Protein AF-A0A9E5RA56-F1 (afdb_monomer_lite)

Secondary structure (DSSP, 8-state):
----EEEEEE-TTS-EEEEEEETTEEEEESSHHHHHHHHHHHH-SS--------------TT--HHHHTTTT-

pLDDT: mean 74.63, std 14.08, range [43.16, 92.31]

Radius of gyration: 15.04 Å; chains: 1; bounding box: 41×26×34 Å

Foldseek 3Di:
DWAWDKDWDQDPVRQTKIWIDTDPDIAIGNDSVRRVVVRCVVVDPDDPPDYDDDDDDDQDPVRDPVNVVVVPD

Sequence (73 aa):
MNTVSILPISNASGEKSYRATSGDKYSVGKTAGQALDALTAQLGETEFSALLVIQSFHPDSFFGAEQQNGCLN

Structure (mmCIF, N/CA/C/O backbone):
data_AF-A0A9E5RA56-F1
#
_entry.id   AF-A0A9E5RA56-F1
#
loop_
_atom_site.group_PDB
_atom_site.id
_atom_site.type_symbol
_atom_site.label_atom_id
_atom_site.label_alt_id
_atom_site.label_comp_id
_atom_site.label_asym_id
_atom_site.label_entity_id
_atom_site.label_seq_id
_atom_site.pdbx_PDB_ins_code
_atom_site.Cartn_x
_atom_site.Cartn_y
_atom_site.Cartn_z
_atom_site.occupancy
_atom_site.B_iso_or_equiv
_atom_site.auth_seq_id
_atom_site.auth_comp_id
_atom_site.auth_asym_id
_atom_site.auth_atom_id
_atom_site.pdbx_PDB_model_num
ATOM 1 N N . MET A 1 1 ? -13.461 -4.846 13.575 1.00 52.38 1 MET A N 1
ATOM 2 C CA . MET A 1 1 ? -12.061 -5.121 13.182 1.00 52.38 1 MET A CA 1
ATOM 3 C C . MET A 1 1 ? -11.940 -4.818 11.695 1.00 52.38 1 MET A C 1
ATOM 5 O O . MET A 1 1 ? -12.439 -5.598 10.893 1.00 52.38 1 MET A O 1
ATOM 9 N N . ASN A 1 2 ? -11.385 -3.661 11.324 1.00 65.75 2 ASN A N 1
ATOM 10 C CA . ASN A 1 2 ? -11.259 -3.270 9.918 1.00 65.75 2 ASN A CA 1
ATOM 11 C C . ASN A 1 2 ? -9.902 -3.718 9.373 1.00 65.75 2 ASN A C 1
ATOM 13 O O . ASN A 1 2 ? -8.865 -3.163 9.728 1.00 65.75 2 ASN A O 1
ATOM 17 N N . THR A 1 3 ? -9.902 -4.734 8.513 1.00 76.88 3 THR A N 1
ATOM 18 C CA . THR A 1 3 ? -8.709 -5.122 7.755 1.00 76.88 3 THR A CA 1
ATOM 19 C C . THR A 1 3 ? -8.561 -4.190 6.562 1.00 76.88 3 THR A C 1
ATOM 21 O O . THR A 1 3 ? -9.535 -3.915 5.857 1.00 76.88 3 THR A O 1
ATOM 24 N N . VAL A 1 4 ? -7.342 -3.706 6.329 1.00 81.19 4 VAL A N 1
ATOM 25 C CA . VAL A 1 4 ? -7.010 -2.920 5.140 1.00 81.19 4 VAL A CA 1
ATOM 26 C C . VAL A 1 4 ? -6.136 -3.756 4.228 1.00 81.19 4 VAL A C 1
ATOM 28 O O . VAL A 1 4 ? -5.091 -4.248 4.645 1.00 81.19 4 VAL A O 1
ATOM 31 N N . SER A 1 5 ? -6.574 -3.916 2.983 1.00 85.06 5 SER A N 1
ATOM 32 C CA . SER A 1 5 ? -5.820 -4.601 1.932 1.00 85.06 5 SER A CA 1
ATOM 33 C C . SER A 1 5 ? -5.335 -3.586 0.906 1.00 85.06 5 SER A C 1
ATOM 35 O O . SER A 1 5 ? -6.140 -2.805 0.396 1.00 85.06 5 SER A O 1
ATOM 37 N N . ILE A 1 6 ? -4.038 -3.604 0.588 1.00 87.56 6 ILE A N 1
ATOM 38 C CA . ILE A 1 6 ? -3.442 -2.767 -0.460 1.00 87.56 6 ILE A CA 1
ATOM 39 C C . ILE A 1 6 ? -2.985 -3.667 -1.603 1.00 87.56 6 ILE A C 1
ATOM 41 O O . ILE A 1 6 ? -2.155 -4.550 -1.404 1.00 87.56 6 ILE A O 1
ATOM 45 N N . LEU A 1 7 ? -3.514 -3.431 -2.801 1.00 86.56 7 LEU A N 1
ATOM 46 C CA . LEU A 1 7 ? -3.218 -4.224 -3.992 1.00 86.56 7 LEU A CA 1
ATOM 47 C C . LEU A 1 7 ? -2.716 -3.318 -5.123 1.00 86.56 7 LEU A C 1
ATOM 49 O O . LEU A 1 7 ? -3.283 -2.241 -5.329 1.00 86.56 7 LEU A O 1
ATOM 53 N N . PRO A 1 8 ? -1.679 -3.723 -5.877 1.00 86.06 8 PRO A N 1
ATOM 54 C CA . PRO A 1 8 ? -1.319 -3.033 -7.105 1.00 86.06 8 PRO A CA 1
ATOM 55 C C . PRO A 1 8 ? -2.425 -3.227 -8.150 1.00 86.06 8 PRO A C 1
ATOM 57 O O . PRO A 1 8 ? -2.952 -4.325 -8.318 1.00 86.06 8 PRO A O 1
ATOM 60 N N . ILE A 1 9 ? -2.759 -2.158 -8.864 1.00 87.94 9 ILE A N 1
ATOM 61 C CA . ILE A 1 9 ? -3.707 -2.157 -9.979 1.00 87.94 9 ILE A CA 1
ATOM 62 C C . ILE A 1 9 ? -3.078 -1.460 -11.187 1.00 87.94 9 ILE A C 1
ATOM 64 O O . ILE A 1 9 ? -2.255 -0.555 -11.037 1.00 87.94 9 ILE A O 1
ATOM 68 N N . SER A 1 10 ? -3.485 -1.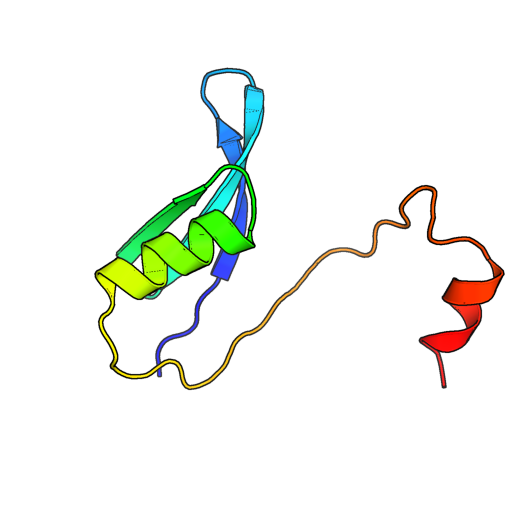857 -12.387 1.00 84.94 10 SER A N 1
ATOM 69 C CA . SER A 1 10 ? -3.174 -1.117 -13.612 1.00 84.94 10 SER A CA 1
ATOM 70 C C . SER A 1 10 ? -4.247 -0.057 -13.829 1.00 84.94 10 SER A C 1
ATOM 72 O O . SER A 1 10 ? -5.437 -0.380 -13.848 1.00 84.94 10 SER A O 1
ATOM 74 N N . ASN A 1 11 ? -3.849 1.210 -13.954 1.00 79.25 11 ASN A N 1
ATOM 75 C CA . ASN A 1 11 ? -4.793 2.274 -14.297 1.00 79.25 11 ASN A CA 1
ATOM 76 C C . ASN A 1 11 ? -5.164 2.225 -15.796 1.00 79.25 11 ASN A C 1
ATOM 78 O O . ASN A 1 11 ? -4.598 1.447 -16.562 1.00 79.25 11 ASN A O 1
ATOM 82 N N . ALA A 1 12 ? -6.112 3.065 -16.229 1.00 77.50 12 ALA A N 1
ATOM 83 C CA . ALA A 1 12 ? -6.549 3.128 -17.631 1.00 77.50 12 ALA A CA 1
ATOM 84 C C . ALA A 1 12 ? -5.418 3.487 -18.619 1.00 77.50 12 ALA A C 1
ATOM 86 O O . ALA A 1 12 ? -5.508 3.162 -19.799 1.00 77.50 12 ALA A O 1
ATOM 87 N N . SER A 1 13 ? -4.346 4.114 -18.130 1.00 78.62 13 SER A N 1
ATOM 88 C CA . SER A 1 13 ? -3.141 4.451 -18.894 1.00 78.62 13 SER A CA 1
ATOM 89 C C . SER A 1 13 ? -2.073 3.346 -18.861 1.00 78.62 13 SER A C 1
ATOM 91 O O . SER A 1 13 ? -1.005 3.515 -19.442 1.00 78.62 13 SER A O 1
ATOM 93 N N . GLY A 1 14 ? -2.325 2.225 -18.175 1.00 79.69 14 GLY A N 1
ATOM 94 C CA . GLY A 1 14 ? -1.371 1.128 -17.989 1.00 79.69 14 GLY A CA 1
ATOM 95 C C . GLY A 1 14 ? -0.294 1.384 -16.926 1.00 79.69 14 GLY A C 1
ATOM 96 O O . GLY A 1 14 ? 0.549 0.518 -16.694 1.00 79.69 14 GLY A O 1
ATOM 97 N N . GLU A 1 15 ? -0.314 2.530 -16.245 1.00 84.94 15 GLU A N 1
ATOM 98 C CA . GLU A 1 15 ? 0.642 2.836 -15.183 1.00 84.94 15 GLU A CA 1
ATOM 99 C C . GLU A 1 15 ? 0.278 2.105 -13.884 1.00 84.94 15 GLU A C 1
ATOM 101 O O . GLU A 1 15 ? -0.895 1.888 -13.550 1.00 84.94 15 GLU A O 1
ATOM 106 N N . LYS A 1 16 ? 1.313 1.757 -13.113 1.00 83.81 16 LYS A N 1
ATOM 107 C CA . LYS A 1 16 ? 1.163 1.101 -11.815 1.00 83.81 16 LYS A CA 1
ATOM 108 C C . LYS A 1 16 ? 0.519 2.067 -10.824 1.00 83.81 16 LYS A C 1
ATOM 110 O O . LYS A 1 16 ? 1.055 3.132 -10.536 1.00 83.81 16 LYS A O 1
ATOM 115 N N . SER A 1 17 ? -0.627 1.677 -10.291 1.00 91.00 17 SER A N 1
ATOM 116 C CA . SER A 1 17 ? -1.315 2.358 -9.196 1.00 91.00 17 SER A CA 1
ATOM 117 C C . SER A 1 17 ? -1.576 1.362 -8.069 1.00 91.00 17 SER A C 1
ATOM 119 O O . SER A 1 17 ? -1.326 0.165 -8.209 1.00 91.00 17 SER A O 1
ATOM 121 N N . TYR A 1 18 ? -2.056 1.842 -6.931 1.00 90.12 18 TYR A N 1
ATOM 122 C CA . TYR A 1 18 ? -2.339 1.015 -5.763 1.00 90.12 18 TYR A CA 1
ATOM 123 C C . TYR A 1 18 ? -3.743 1.314 -5.266 1.00 90.12 18 TYR A C 1
ATOM 125 O O . TYR A 1 18 ? -4.132 2.478 -5.191 1.00 90.12 18 TYR A O 1
ATOM 133 N N . ARG A 1 19 ? -4.496 0.271 -4.918 1.00 90.56 19 ARG A N 1
ATOM 134 C CA . ARG A 1 19 ? -5.822 0.375 -4.313 1.00 90.56 19 ARG A CA 1
ATOM 135 C C . ARG A 1 19 ? -5.761 -0.089 -2.868 1.00 90.56 19 ARG A C 1
ATOM 137 O O . ARG A 1 19 ? -5.415 -1.241 -2.626 1.00 90.56 19 ARG A O 1
ATOM 144 N N . ALA A 1 20 ? -6.140 0.777 -1.939 1.00 90.38 20 ALA A N 1
ATOM 145 C CA . ALA A 1 20 ? -6.369 0.424 -0.544 1.00 90.38 20 ALA A CA 1
ATOM 146 C C . ALA A 1 20 ? -7.872 0.186 -0.334 1.00 90.38 20 ALA A C 1
ATOM 148 O O . ALA A 1 20 ? -8.682 0.988 -0.795 1.00 90.38 20 ALA A O 1
ATOM 149 N N . THR A 1 21 ? -8.253 -0.904 0.330 1.00 88.62 21 THR A N 1
ATOM 150 C CA . THR A 1 21 ? -9.660 -1.276 0.573 1.00 88.62 21 THR A CA 1
ATOM 151 C C . THR A 1 21 ? -9.854 -1.678 2.028 1.00 88.62 21 THR A C 1
ATOM 153 O O . THR A 1 21 ? -9.041 -2.435 2.558 1.00 88.62 21 THR A O 1
ATOM 156 N N . SER A 1 22 ? -10.926 -1.200 2.659 1.00 84.56 22 SER A N 1
ATOM 157 C CA . SER A 1 22 ? -11.341 -1.592 4.006 1.00 84.56 22 SER A CA 1
ATOM 158 C C . SER A 1 22 ? -12.865 -1.639 4.092 1.00 84.56 22 SER A C 1
ATOM 160 O O . SER A 1 22 ? -13.526 -0.607 3.966 1.00 84.56 22 SER A O 1
ATOM 162 N N . GLY A 1 23 ? -13.418 -2.843 4.277 1.00 82.69 23 GLY A N 1
ATOM 163 C CA . GLY A 1 23 ? -14.865 -3.068 4.201 1.00 82.69 23 GLY A CA 1
ATOM 164 C C . GLY A 1 23 ? -15.430 -2.550 2.875 1.00 82.69 23 GL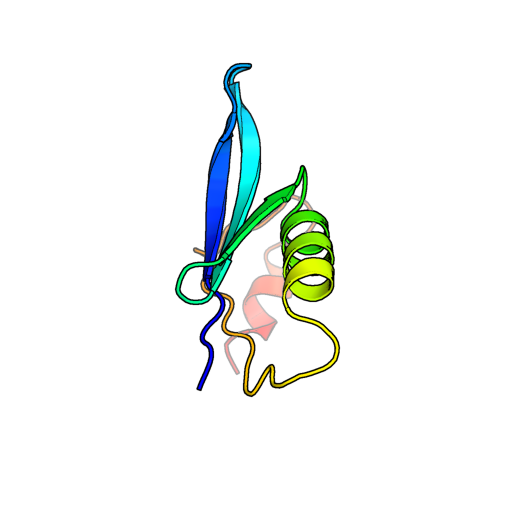Y A C 1
ATOM 165 O O . GLY A 1 23 ? -14.946 -2.923 1.807 1.00 82.69 23 GLY A O 1
ATOM 166 N N . ASP A 1 24 ? -16.397 -1.639 2.959 1.00 84.12 24 ASP A N 1
ATOM 167 C CA . ASP A 1 24 ? -17.067 -1.021 1.806 1.00 84.12 24 ASP A CA 1
ATOM 168 C C . ASP A 1 24 ? -16.349 0.227 1.255 1.00 84.12 24 ASP A C 1
ATOM 170 O O . ASP A 1 24 ? -16.784 0.814 0.262 1.00 84.12 24 ASP A O 1
ATOM 174 N N . LYS A 1 25 ? -15.251 0.664 1.888 1.00 87.94 25 LYS A N 1
ATOM 175 C CA . LYS A 1 25 ? -14.493 1.856 1.481 1.00 87.94 25 LYS A CA 1
ATOM 176 C C . LYS A 1 25 ? -13.230 1.474 0.725 1.00 87.94 25 LYS A C 1
ATOM 178 O O . LYS A 1 25 ? -12.547 0.505 1.061 1.00 87.94 25 LYS A O 1
ATOM 183 N N . TYR A 1 26 ? -12.877 2.278 -0.272 1.00 91.31 26 TYR A N 1
ATOM 184 C CA . TYR A 1 26 ? -11.618 2.124 -0.986 1.00 91.31 26 TYR A CA 1
ATOM 185 C C . TYR A 1 26 ? -11.042 3.463 -1.445 1.00 91.31 26 TYR A C 1
ATOM 187 O O . TYR A 1 26 ? -11.739 4.467 -1.580 1.00 91.31 26 TYR A O 1
ATOM 195 N N . SER A 1 27 ? -9.746 3.453 -1.729 1.00 91.62 27 SER A N 1
ATOM 196 C CA . SER A 1 27 ? -9.012 4.580 -2.290 1.00 91.62 27 SER A CA 1
ATOM 197 C C . SER A 1 27 ? -7.961 4.096 -3.287 1.00 91.62 27 SER A C 1
ATOM 199 O O . SER A 1 27 ? -7.515 2.950 -3.210 1.00 91.62 27 SER A O 1
ATOM 201 N N . VAL A 1 28 ? -7.572 4.960 -4.227 1.00 92.31 28 VAL A N 1
ATOM 202 C CA . VAL A 1 28 ? -6.528 4.693 -5.224 1.00 92.31 28 VAL A CA 1
ATOM 203 C C . VAL A 1 28 ? -5.463 5.783 -5.156 1.00 92.31 28 VAL A C 1
ATOM 205 O O . VAL A 1 28 ? -5.787 6.966 -5.105 1.00 92.31 28 VAL A O 1
ATOM 208 N N . GLY A 1 29 ? -4.194 5.386 -5.192 1.00 90.75 29 GLY A N 1
ATOM 209 C CA . GLY A 1 29 ? -3.047 6.292 -5.207 1.00 90.75 29 GLY A CA 1
ATOM 210 C C . GLY A 1 29 ? -1.940 5.805 -6.137 1.00 90.75 29 GLY A C 1
ATOM 211 O O . GLY A 1 29 ? -1.915 4.640 -6.543 1.00 90.75 29 GLY A O 1
ATOM 212 N N . LYS A 1 30 ? -0.994 6.691 -6.469 1.00 90.19 30 LYS A N 1
ATOM 213 C CA . LYS A 1 30 ? 0.187 6.327 -7.275 1.00 90.19 30 LYS A CA 1
ATOM 214 C C . LYS A 1 30 ? 1.163 5.443 -6.500 1.00 90.19 30 LYS A C 1
ATOM 216 O O . LYS A 1 30 ? 1.919 4.685 -7.095 1.00 90.19 30 LYS A O 1
ATOM 221 N N . THR A 1 31 ? 1.133 5.520 -5.170 1.00 88.44 31 THR A N 1
ATOM 222 C CA . THR A 1 31 ? 1.901 4.659 -4.265 1.00 88.44 31 THR A CA 1
ATOM 223 C C . THR A 1 31 ? 0.973 3.993 -3.251 1.00 88.44 31 THR A C 1
ATOM 225 O O . THR A 1 31 ? -0.143 4.462 -3.017 1.00 88.44 31 THR A O 1
ATOM 228 N N . ALA A 1 32 ? 1.442 2.907 -2.632 1.00 86.69 32 ALA A N 1
ATOM 229 C CA . ALA A 1 32 ? 0.719 2.227 -1.558 1.00 86.69 32 ALA A CA 1
ATOM 230 C C . ALA A 1 32 ? 0.392 3.178 -0.394 1.00 86.69 32 ALA A C 1
ATOM 232 O O . ALA A 1 32 ? -0.747 3.207 0.063 1.00 86.69 32 ALA A O 1
ATOM 233 N N . GLY A 1 33 ? 1.366 3.999 0.022 1.00 86.56 33 GLY A N 1
ATOM 234 C CA . GLY A 1 33 ? 1.176 5.013 1.064 1.00 86.56 33 GLY A CA 1
ATOM 235 C C . GLY A 1 33 ? 0.116 6.039 0.676 1.00 86.56 33 GLY A C 1
ATOM 236 O O . GLY A 1 33 ? -0.814 6.271 1.431 1.00 86.56 33 GLY A O 1
ATOM 237 N N . GLN A 1 34 ? 0.159 6.544 -0.559 1.00 91.06 34 GLN A N 1
ATOM 238 C CA . GLN A 1 34 ? -0.812 7.534 -1.030 1.00 91.06 34 GLN A CA 1
ATOM 239 C C . GLN A 1 34 ? -2.246 6.977 -1.076 1.00 91.06 34 GLN A C 1
ATOM 241 O O . GLN A 1 34 ? -3.202 7.678 -0.750 1.00 91.06 34 GLN A O 1
ATOM 246 N N . ALA A 1 35 ? -2.404 5.706 -1.461 1.00 91.38 35 ALA A N 1
ATOM 247 C CA . ALA A 1 35 ? -3.696 5.026 -1.423 1.00 91.38 35 ALA A CA 1
ATOM 248 C C . ALA A 1 35 ? -4.194 4.842 0.021 1.00 91.38 35 ALA A C 1
ATOM 250 O O . ALA A 1 35 ? -5.383 5.030 0.282 1.00 91.38 35 ALA A O 1
ATOM 251 N N . LEU A 1 36 ? -3.293 4.503 0.949 1.00 87.31 36 LEU A N 1
ATOM 252 C CA . LEU A 1 36 ? -3.601 4.350 2.369 1.00 87.31 36 LEU A CA 1
ATOM 253 C C . LEU A 1 36 ? -3.987 5.684 3.014 1.00 87.31 36 LEU A C 1
ATOM 255 O O . LEU A 1 36 ? -5.035 5.745 3.642 1.00 87.31 36 LEU A O 1
ATOM 259 N N . ASP A 1 37 ? -3.217 6.750 2.806 1.00 87.25 37 ASP A N 1
ATOM 260 C CA . ASP A 1 37 ? -3.484 8.078 3.375 1.00 87.25 37 ASP A CA 1
ATOM 261 C C . ASP A 1 37 ? -4.877 8.579 2.977 1.00 87.25 37 ASP A C 1
ATOM 263 O O . ASP A 1 37 ? -5.664 9.032 3.810 1.00 87.25 37 ASP A O 1
ATOM 267 N N . ALA A 1 38 ? -5.226 8.419 1.699 1.00 90.50 38 ALA A N 1
ATOM 268 C CA . ALA A 1 38 ? -6.540 8.785 1.195 1.00 90.50 38 ALA A CA 1
ATOM 269 C C . ALA A 1 38 ? -7.662 7.851 1.696 1.00 90.50 38 ALA A C 1
ATOM 271 O O . ALA A 1 38 ? -8.805 8.292 1.809 1.00 90.50 38 ALA A O 1
ATOM 272 N N . LEU A 1 39 ? -7.373 6.584 2.021 1.00 88.31 39 LEU A N 1
ATOM 273 C CA . LEU A 1 39 ? -8.339 5.691 2.674 1.00 88.31 39 LEU A CA 1
ATOM 274 C C . LEU A 1 39 ? -8.550 6.083 4.146 1.00 88.31 39 LEU A C 1
ATOM 276 O O . LEU A 1 39 ? -9.687 6.125 4.611 1.00 88.31 39 LEU A O 1
ATOM 280 N N . THR A 1 40 ? -7.477 6.426 4.860 1.00 83.06 40 THR A N 1
ATOM 281 C CA . THR A 1 40 ? -7.503 6.920 6.244 1.00 83.06 40 THR A CA 1
ATOM 282 C C . THR A 1 40 ? -8.305 8.217 6.354 1.00 83.06 40 THR A C 1
ATOM 284 O O . THR A 1 40 ? -9.154 8.335 7.235 1.00 83.06 40 THR A O 1
ATOM 287 N N . ALA A 1 41 ? -8.150 9.143 5.401 1.00 86.06 41 ALA A N 1
ATOM 288 C CA . ALA A 1 41 ? -8.959 10.363 5.334 1.00 86.06 41 ALA A CA 1
ATOM 289 C C . ALA A 1 41 ? -10.472 10.087 5.186 1.00 86.06 41 ALA A C 1
ATOM 291 O O . ALA A 1 41 ? -11.287 10.861 5.681 1.00 86.06 41 ALA A O 1
ATOM 292 N N . GLN A 1 42 ? -10.864 8.981 4.538 1.00 84.38 42 GLN A N 1
ATOM 293 C CA . GLN A 1 42 ? -12.272 8.569 4.414 1.00 84.38 42 GLN A CA 1
ATOM 294 C C . GLN A 1 42 ? -12.799 7.822 5.645 1.00 84.38 42 GLN A C 1
ATOM 296 O O . GLN A 1 42 ? -14.015 7.746 5.855 1.00 84.38 42 GLN A O 1
ATOM 301 N N . LEU A 1 43 ? -11.914 7.191 6.415 1.00 78.12 43 LEU A N 1
ATOM 302 C CA . LEU A 1 43 ? -12.267 6.406 7.598 1.00 78.12 43 LEU A CA 1
ATOM 303 C C . LEU A 1 43 ? -12.382 7.273 8.863 1.00 78.12 43 LEU A C 1
ATOM 305 O O . LEU A 1 43 ? -13.153 6.907 9.746 1.00 78.12 43 LEU A O 1
ATOM 309 N N 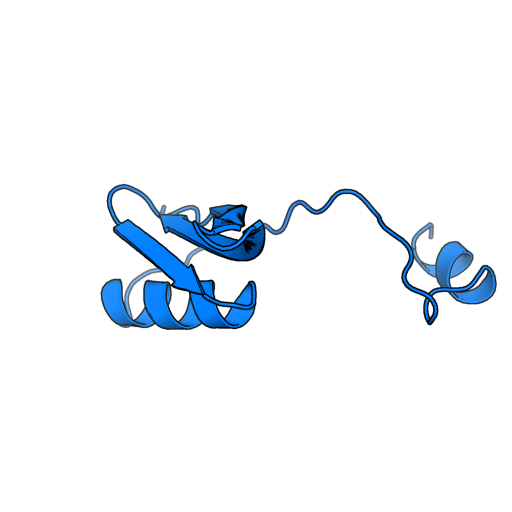. GLY A 1 44 ? -11.731 8.442 8.908 1.00 68.88 44 GLY A N 1
ATOM 310 C CA . GLY A 1 44 ? -11.662 9.281 10.112 1.00 68.88 44 GLY A CA 1
ATOM 311 C C . GLY A 1 44 ? -10.708 8.689 11.159 1.00 68.88 44 GLY A C 1
ATOM 312 O O . GLY A 1 44 ? -10.156 7.613 10.948 1.00 68.88 44 GLY A O 1
ATOM 313 N N . GLU A 1 45 ? -10.498 9.365 12.296 1.00 60.72 45 GLU A N 1
ATOM 314 C CA . GLU A 1 45 ? -9.576 8.946 13.383 1.00 60.72 45 GLU A CA 1
ATOM 315 C C . GLU A 1 45 ? -9.910 7.585 14.045 1.00 60.72 45 GLU A C 1
ATOM 317 O O . GLU A 1 45 ? -9.303 7.198 15.041 1.00 60.72 45 GLU A O 1
ATOM 322 N N . THR A 1 46 ? -10.882 6.833 13.530 1.00 55.81 46 THR A N 1
ATOM 323 C CA . THR A 1 46 ? -11.495 5.701 14.223 1.00 55.81 46 THR A CA 1
ATOM 324 C C . THR A 1 46 ? -11.065 4.357 13.619 1.00 55.81 46 THR A C 1
ATOM 326 O O . THR A 1 46 ? -11.465 3.977 12.523 1.00 55.81 46 THR A O 1
ATOM 329 N N . GLU A 1 47 ? -10.278 3.627 14.418 1.00 56.62 47 GLU A N 1
ATOM 330 C CA . GLU A 1 47 ? -10.131 2.161 14.449 1.00 56.62 47 GLU A CA 1
ATOM 331 C C . GLU A 1 47 ? -9.378 1.448 13.312 1.00 56.62 47 GLU A C 1
ATOM 333 O O . GLU A 1 47 ? -9.857 0.480 12.714 1.00 56.62 47 GLU A O 1
ATOM 338 N N . PHE A 1 48 ? -8.106 1.799 13.120 1.00 57.06 48 PHE A N 1
ATOM 339 C CA . PHE A 1 48 ? -7.150 0.854 12.534 1.00 57.06 48 PHE A CA 1
ATOM 340 C C . PHE A 1 48 ? -6.581 -0.048 13.632 1.00 57.06 48 PHE A C 1
ATOM 342 O O . PHE A 1 48 ? -5.694 0.352 14.380 1.00 57.06 48 PHE A O 1
ATOM 349 N N . SER A 1 49 ? -7.089 -1.275 13.747 1.00 54.72 49 SER A N 1
ATOM 350 C CA . SER A 1 49 ? -6.582 -2.231 14.743 1.00 54.72 49 SER A CA 1
ATOM 351 C C . SER A 1 49 ? -5.283 -2.929 14.308 1.00 54.72 49 SER A C 1
ATOM 353 O O . SER A 1 49 ? -4.550 -3.401 15.170 1.00 54.72 49 SER A O 1
ATOM 355 N N . ALA A 1 50 ? -4.993 -3.022 13.000 1.00 58.09 50 ALA A N 1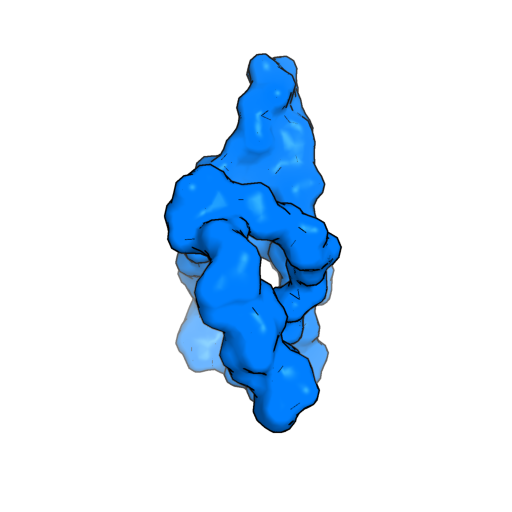
ATOM 356 C CA . ALA A 1 50 ? -3.762 -3.621 12.467 1.00 58.09 50 ALA A CA 1
ATOM 357 C C . ALA A 1 50 ? -3.577 -3.342 10.960 1.00 58.09 50 ALA A C 1
ATOM 359 O O . ALA A 1 50 ? -4.550 -3.322 10.204 1.00 58.09 50 ALA A O 1
ATOM 360 N N . LEU A 1 51 ? -2.323 -3.199 10.513 1.00 61.31 51 LEU A N 1
ATOM 361 C CA . LEU A 1 51 ? -1.924 -3.136 9.101 1.00 61.31 51 LEU A CA 1
ATOM 362 C C . LEU A 1 51 ? -1.214 -4.443 8.723 1.00 61.31 51 LEU A C 1
ATOM 364 O O . LEU A 1 51 ? -0.219 -4.801 9.349 1.00 61.31 51 LEU A O 1
ATOM 368 N N . LEU A 1 52 ? -1.704 -5.139 7.693 1.00 58.16 52 LEU A N 1
ATOM 369 C CA . LEU A 1 52 ? -1.081 -6.352 7.160 1.00 58.16 52 LEU A CA 1
ATOM 370 C C . LEU A 1 52 ? -0.650 -6.106 5.711 1.00 58.16 52 LEU A C 1
ATOM 372 O O . LEU A 1 52 ? -1.488 -5.957 4.824 1.00 58.16 52 LEU A O 1
ATOM 376 N N . VAL A 1 53 ? 0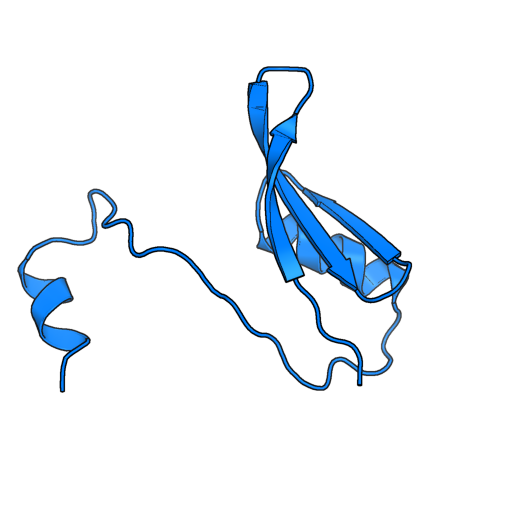.661 -6.059 5.474 1.00 64.12 53 VAL A N 1
ATOM 377 C CA . VAL A 1 53 ? 1.243 -5.899 4.135 1.00 64.12 53 VAL A CA 1
ATOM 378 C C . VAL A 1 53 ? 1.750 -7.257 3.666 1.00 64.12 53 VAL A C 1
ATOM 380 O O . VAL A 1 53 ? 2.689 -7.799 4.240 1.00 64.12 53 VAL A O 1
ATOM 383 N N . ILE A 1 54 ? 1.134 -7.807 2.619 1.00 62.41 54 ILE A N 1
ATOM 384 C CA . ILE A 1 54 ? 1.583 -9.046 1.976 1.00 62.41 54 ILE A CA 1
ATOM 385 C C . ILE A 1 54 ? 2.100 -8.675 0.591 1.00 62.41 54 ILE A C 1
ATOM 387 O O . ILE A 1 54 ? 1.325 -8.409 -0.327 1.00 62.41 54 ILE A O 1
ATOM 391 N N . GLN A 1 55 ? 3.420 -8.630 0.452 1.00 60.62 55 GLN A N 1
ATOM 392 C CA . GLN A 1 55 ? 4.096 -8.380 -0.814 1.00 60.62 55 GLN A CA 1
ATOM 393 C C . GLN A 1 55 ? 4.895 -9.625 -1.190 1.00 60.62 55 GLN A C 1
ATOM 395 O O . GLN A 1 55 ? 5.670 -10.137 -0.386 1.00 60.62 55 GLN A O 1
ATOM 400 N N . SER A 1 56 ? 4.739 -10.106 -2.423 1.00 65.00 56 SER A N 1
ATOM 401 C CA . SER A 1 56 ? 5.676 -11.082 -2.981 1.00 65.00 56 SER A CA 1
ATOM 402 C C . SER A 1 56 ? 7.064 -10.447 -3.026 1.00 65.00 56 SER A C 1
ATOM 404 O O . SER A 1 56 ? 7.211 -9.358 -3.588 1.00 65.00 56 SER A O 1
ATOM 406 N N . PHE A 1 57 ? 8.057 -11.102 -2.422 1.00 64.88 57 PHE A N 1
ATOM 407 C CA . PHE A 1 57 ? 9.430 -10.606 -2.375 1.00 64.88 57 PHE A CA 1
ATOM 408 C C . PHE A 1 57 ? 9.931 -10.316 -3.793 1.00 64.88 57 PHE A C 1
ATOM 410 O O . PHE A 1 57 ? 10.018 -11.215 -4.627 1.00 64.88 57 PHE A O 1
ATOM 417 N N . HIS A 1 58 ? 10.229 -9.047 -4.052 1.00 64.75 58 HIS A N 1
ATOM 418 C CA . HIS A 1 58 ? 10.883 -8.597 -5.270 1.00 64.75 58 HIS A CA 1
ATOM 419 C C . HIS A 1 58 ? 12.110 -7.800 -4.838 1.00 64.75 58 HIS A C 1
ATOM 421 O O . H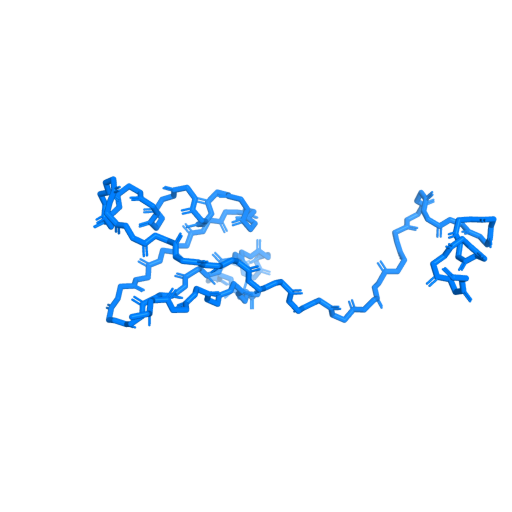IS A 1 58 ? 11.933 -6.689 -4.332 1.00 64.75 58 HIS A O 1
ATOM 427 N N . PRO A 1 59 ? 13.324 -8.350 -4.986 1.00 59.28 59 PRO A N 1
ATOM 428 C CA . PRO A 1 59 ? 14.529 -7.590 -4.712 1.00 59.28 59 PRO A CA 1
ATOM 429 C C . PRO A 1 59 ? 14.596 -6.419 -5.698 1.00 59.28 59 PRO A C 1
ATOM 431 O O . PRO A 1 59 ? 14.452 -6.602 -6.910 1.00 59.28 59 PRO A O 1
ATOM 434 N N . ASP A 1 60 ? 14.748 -5.207 -5.174 1.00 60.66 60 ASP A N 1
ATOM 435 C CA . ASP A 1 60 ? 15.066 -4.041 -5.992 1.00 60.66 60 ASP A CA 1
ATOM 436 C C . ASP A 1 60 ? 16.581 -3.988 -6.267 1.00 60.66 60 ASP A C 1
ATOM 438 O O . ASP A 1 60 ? 17.361 -4.773 -5.730 1.00 60.66 60 ASP A O 1
ATOM 442 N N . SER A 1 61 ? 17.026 -3.067 -7.125 1.00 64.50 61 SER A N 1
ATOM 443 C CA . SER A 1 61 ? 18.451 -2.931 -7.468 1.00 64.50 61 SER A CA 1
ATOM 444 C C . SER A 1 61 ? 19.343 -2.493 -6.296 1.00 64.50 61 SER A C 1
ATOM 446 O O . SER A 1 61 ? 20.565 -2.540 -6.428 1.00 64.50 61 SER A O 1
ATOM 448 N N . PHE A 1 62 ? 18.759 -2.058 -5.176 1.00 65.56 62 PHE A N 1
ATOM 449 C CA . PHE A 1 62 ? 19.458 -1.704 -3.939 1.00 65.56 62 PHE A CA 1
ATOM 450 C C . PHE A 1 62 ? 19.479 -2.862 -2.928 1.00 65.56 62 PHE A C 1
ATOM 452 O O . PHE A 1 62 ? 20.259 -2.814 -1.973 1.00 65.56 62 PHE A O 1
ATOM 459 N N . PHE A 1 63 ? 18.671 -3.902 -3.146 1.00 64.75 63 PHE A N 1
ATOM 460 C CA . PHE A 1 63 ? 18.580 -5.108 -2.332 1.00 64.75 63 PHE A CA 1
ATOM 461 C C . PHE A 1 63 ? 19.442 -6.230 -2.936 1.00 64.75 63 PHE A C 1
ATOM 463 O O . PHE A 1 63 ? 18.969 -7.117 -3.649 1.00 64.75 63 PHE A O 1
ATOM 470 N N . GLY A 1 64 ? 20.747 -6.153 -2.679 1.00 66.44 64 GLY A N 1
ATOM 471 C CA . GLY A 1 64 ? 21.748 -7.130 -3.100 1.00 66.44 64 GLY A CA 1
ATOM 472 C C . GLY A 1 64 ? 21.871 -8.336 -2.159 1.00 66.44 64 GLY A C 1
ATOM 473 O O . GLY A 1 64 ? 21.225 -8.429 -1.115 1.00 66.44 64 GLY A O 1
ATOM 474 N N . ALA A 1 65 ? 22.753 -9.270 -2.531 1.00 62.81 65 ALA A N 1
ATOM 475 C CA . ALA A 1 65 ? 22.953 -10.548 -1.837 1.00 62.81 65 ALA A CA 1
ATOM 476 C C . ALA A 1 65 ? 23.291 -10.411 -0.336 1.00 62.81 65 ALA A C 1
ATOM 478 O O . ALA A 1 65 ? 22.919 -11.265 0.464 1.00 62.81 65 ALA A O 1
ATOM 479 N N . GLU A 1 66 ? 23.947 -9.317 0.054 1.00 63.88 66 GLU A N 1
ATOM 480 C CA . GLU A 1 66 ? 24.322 -9.025 1.443 1.00 63.88 66 GLU A CA 1
ATOM 481 C C . GLU A 1 66 ? 23.094 -8.734 2.326 1.00 63.88 66 GLU A C 1
ATOM 483 O O . GLU A 1 66 ? 23.031 -9.186 3.468 1.00 63.88 66 GLU A O 1
ATOM 488 N N . GLN A 1 67 ? 22.076 -8.035 1.803 1.00 64.62 67 GLN A N 1
ATOM 489 C CA . GLN A 1 67 ? 20.849 -7.738 2.557 1.00 64.62 67 GLN A CA 1
ATOM 490 C C . GLN A 1 67 ? 19.887 -8.935 2.614 1.00 64.62 67 GLN A C 1
ATOM 492 O O . GLN A 1 67 ? 19.081 -9.038 3.540 1.00 64.62 67 GLN A O 1
ATOM 497 N N . GLN A 1 68 ? 19.997 -9.876 1.671 1.00 58.97 68 GLN A N 1
ATOM 498 C CA . GLN A 1 68 ? 19.170 -11.086 1.630 1.00 58.97 68 GLN A CA 1
ATOM 499 C C . GLN A 1 68 ? 19.474 -12.057 2.785 1.00 58.97 68 GLN A C 1
ATOM 501 O O . GLN A 1 68 ? 18.566 -12.727 3.276 1.00 58.97 68 GLN A O 1
ATOM 506 N N . ASN A 1 69 ? 20.716 -12.089 3.276 1.00 58.88 69 ASN A N 1
ATOM 507 C CA . ASN A 1 69 ? 21.120 -12.961 4.386 1.00 58.88 69 ASN A CA 1
ATOM 508 C C . ASN A 1 69 ? 20.639 -12.475 5.771 1.00 58.88 69 ASN A C 1
ATOM 510 O O . ASN A 1 69 ? 20.727 -13.226 6.740 1.00 58.88 69 ASN A O 1
ATOM 514 N N . GLY A 1 70 ? 20.125 -11.243 5.888 1.00 54.12 70 GLY A N 1
ATOM 515 C CA . GLY A 1 70 ? 19.672 -10.668 7.162 1.00 54.12 70 GLY A CA 1
ATOM 516 C C . GLY A 1 70 ? 18.224 -10.994 7.551 1.00 54.12 70 GLY A C 1
ATOM 517 O O . GLY A 1 70 ? 17.895 -10.950 8.729 1.00 54.12 70 GLY A O 1
ATOM 518 N N . CYS A 1 71 ? 17.358 -11.345 6.594 1.00 47.19 71 CYS A N 1
ATOM 519 C CA . CYS A 1 71 ? 15.938 -11.643 6.857 1.00 47.19 71 CYS A CA 1
ATOM 520 C C . CYS A 1 71 ? 15.660 -13.097 7.286 1.00 47.19 71 CYS A C 1
ATOM 522 O O . CYS A 1 71 ? 14.497 -13.465 7.437 1.00 47.19 71 CYS A O 1
ATOM 524 N N . LEU A 1 72 ? 16.696 -13.928 7.436 1.00 46.72 72 LEU A N 1
ATOM 525 C CA . LEU A 1 72 ? 16.581 -15.371 7.690 1.00 46.72 72 LEU A CA 1
ATOM 526 C C . LEU A 1 72 ? 17.173 -15.828 9.037 1.00 46.72 72 LEU A C 1
ATOM 528 O O . LEU A 1 72 ? 17.353 -17.030 9.223 1.00 46.72 72 LEU A O 1
ATOM 532 N N . ASN A 1 73 ? 17.431 -14.906 9.975 1.00 43.16 73 ASN A N 1
ATOM 533 C CA . ASN A 1 73 ? 17.672 -15.233 11.389 1.00 43.16 73 ASN A CA 1
ATOM 534 C C . ASN A 1 73 ? 16.508 -14.771 12.264 1.00 43.16 73 ASN A C 1
ATOM 536 O O . ASN A 1 73 ? 16.122 -13.588 12.134 1.00 43.16 73 ASN A O 1
#